Protein AF-A0A392NFS1-F1 (afdb_monomer_lite)

Secondary structure (DSSP, 8-state):
-------PPPP------------------TTTTSPPP-PPP----PPPP---TT----TTTT-BHHHHHHHHT--HHHHHHHHHHTT---S-TTSBPPHHHHHHHHHHHHHHHHHHH--

Foldseek 3Di:
DDDDDDDDDDDDDDDDDDDDDDDDDDDDPPPPPDDDPPDPDDDDPDPPPDDPPPDPDLPQFQDFLVNLCVVLVHDSVVLVVVCVVVVHDDPDSNGRDDSVSSVVSSVVRVVVVVVVVVD

pLDDT: mean 72.65, std 16.84, range [42.03, 94.06]

Organism: NCBI:txid97028

Sequence (119 aa):
CFHASSQVWARSDAAYGLKTQKKEKYVRRDSRNQPPVEAPYVPRNVAATKSNPDKTIEIFEGMTLVELAKRTGKSLSSLQDILTNVGEKIESEFDPLSMDIAELAAMVYSSQSQMMLNQ

Radius of gyration: 29.15 Å; chains: 1; bounding box: 70×49×66 Å

Structure (mmCIF, N/CA/C/O backbone):
data_AF-A0A392NFS1-F1
#
_entry.id   AF-A0A392NFS1-F1
#
loop_
_atom_site.group_PDB
_atom_site.id
_atom_site.type_symbol
_atom_site.label_atom_id
_atom_site.label_alt_id
_atom_site.label_comp_id
_atom_site.label_asym_id
_atom_site.label_entity_id
_atom_site.label_seq_id
_atom_site.pdbx_PDB_ins_code
_atom_site.Cartn_x
_atom_site.Cartn_y
_atom_site.Cartn_z
_atom_site.occupancy
_atom_site.B_iso_or_equiv
_atom_site.auth_seq_id
_atom_site.auth_comp_id
_atom_site.auth_asym_id
_atom_site.auth_atom_id
_atom_site.pdbx_PDB_model_num
ATOM 1 N N . CYS A 1 1 ? 5.954 -27.945 37.529 1.00 42.03 1 CYS A N 1
ATOM 2 C CA . CYS A 1 1 ? 4.563 -28.190 37.961 1.00 42.03 1 CYS A CA 1
ATOM 3 C C . CYS A 1 1 ? 3.949 -26.868 38.400 1.00 42.03 1 CYS A C 1
ATOM 5 O O . CYS A 1 1 ? 4.404 -26.307 39.386 1.00 42.03 1 CYS A O 1
ATOM 7 N N . PHE A 1 2 ? 2.998 -26.337 37.630 1.00 48.34 2 PHE A N 1
ATOM 8 C CA . PHE A 1 2 ? 2.272 -25.108 37.959 1.00 48.34 2 PHE A CA 1
ATOM 9 C C . PHE A 1 2 ? 0.992 -25.476 38.720 1.00 48.34 2 PHE A C 1
ATOM 11 O O . PHE A 1 2 ? 0.171 -26.235 38.212 1.00 48.34 2 PHE A O 1
ATOM 18 N N . HIS A 1 3 ? 0.843 -24.965 39.943 1.00 49.25 3 HIS A N 1
ATOM 19 C CA . HIS A 1 3 ? -0.385 -25.077 40.728 1.00 49.25 3 HIS A CA 1
ATOM 20 C C . HIS A 1 3 ? -1.368 -23.987 40.282 1.00 49.25 3 HIS A C 1
ATOM 22 O O . HIS A 1 3 ? -1.118 -22.803 40.494 1.00 49.25 3 HIS A O 1
ATOM 28 N N . ALA A 1 4 ? -2.487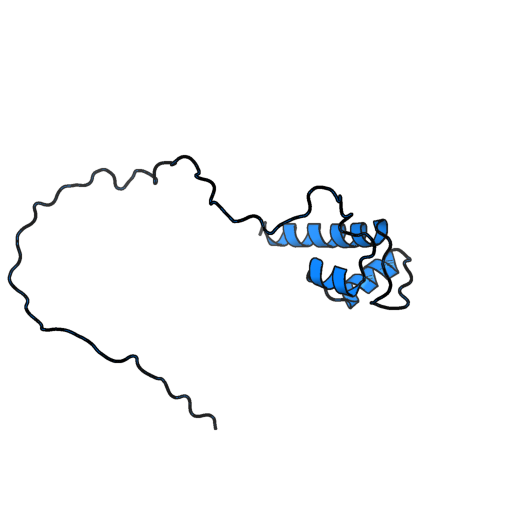 -24.381 39.675 1.00 56.84 4 ALA A N 1
ATOM 29 C CA . ALA A 1 4 ? -3.619 -23.492 39.437 1.00 56.84 4 ALA A CA 1
ATOM 30 C C . ALA A 1 4 ? -4.463 -23.396 40.720 1.00 56.84 4 ALA A C 1
ATOM 32 O O . ALA A 1 4 ? -4.985 -24.400 41.200 1.00 56.84 4 ALA A O 1
ATOM 33 N N . SER A 1 5 ? -4.585 -22.193 41.282 1.00 62.12 5 SER A N 1
ATOM 34 C CA . SER A 1 5 ? -5.511 -21.888 42.376 1.00 62.12 5 SER A CA 1
ATOM 35 C C . SER A 1 5 ? -6.772 -21.252 41.793 1.00 62.12 5 SER A C 1
ATOM 37 O O . SER A 1 5 ? -6.707 -20.193 41.172 1.00 62.12 5 SER A O 1
ATOM 39 N N . SER A 1 6 ? -7.915 -21.915 41.969 1.00 61.22 6 SER A N 1
ATOM 40 C CA . SER A 1 6 ? -9.237 -21.390 41.623 1.00 61.22 6 SER A CA 1
ATOM 41 C C . SER A 1 6 ? -9.771 -20.585 42.806 1.00 61.22 6 SER A C 1
ATOM 43 O O . SER A 1 6 ? -10.257 -21.163 43.779 1.00 61.22 6 SER A O 1
ATOM 45 N N . GLN A 1 7 ? -9.696 -19.255 42.743 1.00 52.56 7 GLN A N 1
ATOM 46 C CA . GLN A 1 7 ? -10.366 -18.403 43.725 1.00 52.56 7 GLN A CA 1
ATOM 47 C C . GLN A 1 7 ? -11.864 -18.323 43.413 1.00 52.56 7 GLN A C 1
ATOM 49 O O . GLN A 1 7 ? -12.319 -17.613 42.520 1.00 52.56 7 GLN A O 1
ATOM 54 N N . VAL A 1 8 ? -12.608 -19.112 44.184 1.00 55.75 8 VAL A N 1
ATOM 55 C CA . VAL A 1 8 ? -14.064 -19.104 44.325 1.00 55.75 8 VAL A CA 1
ATOM 56 C C . VAL A 1 8 ? -14.497 -17.767 44.925 1.00 55.75 8 VAL A C 1
ATOM 58 O O . VAL A 1 8 ? -14.000 -17.359 45.975 1.00 55.75 8 VAL A O 1
ATOM 61 N N . TRP A 1 9 ? -15.419 -17.078 44.255 1.00 45.94 9 TRP A N 1
ATOM 62 C CA . TRP A 1 9 ? -15.991 -15.823 44.733 1.00 45.94 9 TRP A CA 1
ATOM 63 C C . TRP A 1 9 ? -16.832 -16.050 45.993 1.00 45.94 9 TRP A C 1
ATOM 65 O O . TRP A 1 9 ? -17.597 -17.010 46.102 1.00 45.94 9 TRP A O 1
ATOM 75 N N . ALA A 1 10 ? -16.620 -15.166 46.965 1.00 48.28 10 ALA A N 1
ATOM 76 C CA . ALA A 1 10 ? -17.173 -15.223 48.306 1.00 48.28 10 ALA A CA 1
ATOM 77 C C . ALA A 1 10 ? -18.696 -15.012 48.335 1.00 48.28 10 ALA A C 1
ATOM 79 O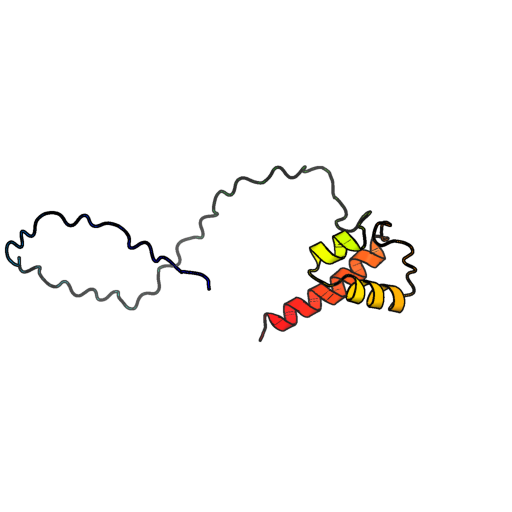 O . ALA A 1 10 ? -19.269 -14.261 47.548 1.00 48.28 10 ALA A O 1
ATOM 80 N N . ARG A 1 11 ? -19.330 -15.691 49.294 1.00 47.28 11 ARG A N 1
ATOM 81 C CA . ARG A 1 11 ? -20.767 -15.690 49.566 1.00 47.28 11 ARG A CA 1
ATOM 82 C C . ARG A 1 11 ? -21.265 -14.364 50.145 1.00 47.28 11 ARG A C 1
ATOM 84 O O . ARG A 1 11 ? -20.664 -13.845 51.080 1.00 47.28 11 ARG A O 1
ATOM 91 N N . SER A 1 12 ? -22.463 -13.952 49.734 1.00 50.06 12 SER A N 1
ATOM 92 C CA . SER A 1 12 ? -23.405 -13.254 50.616 1.00 50.06 12 SER A CA 1
ATOM 93 C C . SER A 1 12 ? -24.844 -13.636 50.249 1.00 50.06 12 SER A C 1
ATOM 95 O O . SER A 1 12 ? -25.443 -13.022 49.372 1.00 50.06 12 SER A O 1
ATOM 97 N N . ASP A 1 13 ? -25.403 -14.644 50.920 1.00 46.97 13 ASP A N 1
ATOM 98 C CA . ASP A 1 13 ? -26.835 -14.951 50.831 1.00 46.97 13 ASP A CA 1
ATOM 99 C C . ASP A 1 13 ? -27.510 -14.551 52.139 1.00 46.97 13 ASP A C 1
ATOM 101 O O . ASP A 1 13 ? -27.327 -15.168 53.193 1.00 46.97 13 ASP A O 1
ATOM 105 N N . ALA A 1 14 ? -28.259 -13.457 52.050 1.00 44.78 14 ALA A N 1
ATOM 106 C CA . ALA A 1 14 ? -29.131 -12.954 53.088 1.00 44.78 14 ALA A CA 1
ATOM 107 C C . ALA A 1 14 ? -30.334 -13.894 53.284 1.00 44.78 14 ALA A C 1
ATOM 109 O O . ALA A 1 14 ? -30.986 -14.303 52.328 1.00 44.78 14 ALA A O 1
ATOM 110 N N . ALA A 1 15 ? -30.604 -14.197 54.555 1.00 44.94 15 ALA A N 1
ATOM 111 C CA . ALA A 1 15 ? -31.867 -14.624 55.159 1.00 44.94 15 ALA A CA 1
ATOM 112 C C . ALA A 1 15 ? -32.947 -15.226 54.229 1.00 44.94 15 ALA A C 1
ATOM 114 O O . ALA A 1 15 ? -33.763 -14.528 53.626 1.00 44.94 15 ALA A O 1
ATOM 115 N N . TYR A 1 16 ? -33.042 -16.555 54.252 1.00 45.72 16 TYR A N 1
ATOM 116 C CA . TYR A 1 16 ? -34.176 -17.321 53.741 1.00 45.72 16 TYR A CA 1
ATOM 117 C C . TYR A 1 16 ? -35.459 -16.952 54.503 1.00 45.72 16 TYR A C 1
ATOM 119 O O . TYR A 1 16 ? -35.595 -17.220 55.695 1.00 45.72 16 TYR A O 1
ATOM 127 N N . GLY A 1 17 ? -36.415 -16.336 53.807 1.00 46.19 17 GLY A N 1
ATOM 128 C CA . GLY A 1 17 ? -37.701 -15.914 54.364 1.00 46.19 17 GLY A CA 1
ATOM 129 C C . GLY A 1 17 ? -38.830 -16.020 53.342 1.00 46.19 17 GLY A C 1
ATOM 130 O O . GLY A 1 17 ? -39.459 -15.017 53.016 1.00 46.19 17 GLY A O 1
ATOM 131 N N . LEU A 1 18 ? -39.078 -17.226 52.823 1.00 51.22 18 LEU A N 1
ATOM 132 C CA . LEU A 1 18 ? -40.174 -17.524 51.893 1.00 51.22 18 LEU A CA 1
ATOM 133 C C . LEU A 1 18 ? -41.536 -17.448 52.609 1.00 51.22 18 LEU A C 1
ATOM 135 O O . LEU A 1 18 ? -41.950 -18.391 53.279 1.00 51.22 18 LEU A O 1
ATOM 139 N N . LYS A 1 19 ? -42.250 -16.328 52.442 1.00 50.22 19 LYS A N 1
ATOM 140 C CA . LYS A 1 19 ? -43.689 -16.209 52.729 1.00 50.22 19 LYS A CA 1
ATOM 141 C C . LYS A 1 19 ? -44.491 -16.302 51.421 1.00 50.22 19 LYS A C 1
ATOM 143 O O . LYS A 1 19 ? -44.356 -15.451 50.552 1.00 50.22 19 LYS A O 1
ATOM 148 N N . THR A 1 20 ? -45.251 -17.394 51.329 1.00 52.12 20 THR A N 1
ATOM 149 C CA . THR A 1 20 ? -46.526 -17.655 50.623 1.00 52.12 20 THR A CA 1
ATOM 150 C C . THR A 1 20 ? -46.847 -16.999 49.265 1.00 52.12 20 THR A C 1
ATOM 152 O O . THR A 1 20 ? -46.867 -15.787 49.077 1.00 52.12 20 THR A O 1
ATOM 155 N N . GLN A 1 21 ? -47.238 -17.871 48.325 1.00 53.56 21 GLN A N 1
ATOM 156 C CA . GLN A 1 21 ? -47.690 -17.576 46.964 1.00 53.56 21 GLN A CA 1
ATOM 157 C C . GLN A 1 21 ? -48.953 -16.699 46.939 1.00 53.56 21 GLN A C 1
ATOM 159 O O . GLN A 1 21 ? -50.034 -17.125 47.349 1.00 53.56 21 GLN A O 1
ATOM 164 N N . LYS A 1 22 ? -48.845 -15.499 46.363 1.00 55.28 22 LYS A N 1
ATOM 165 C CA . LYS A 1 22 ? -50.002 -14.712 45.926 1.00 55.28 22 LYS A CA 1
ATOM 166 C C . LYS A 1 22 ? -50.324 -15.111 44.485 1.00 55.28 22 LYS A C 1
ATOM 168 O O . LYS A 1 22 ? -49.510 -14.891 43.596 1.00 55.28 22 LYS A O 1
ATOM 173 N N . LYS A 1 23 ? -51.500 -15.713 44.258 1.00 61.75 23 LYS A N 1
ATOM 174 C CA . LYS A 1 23 ? -52.049 -15.975 42.916 1.00 61.75 23 LYS A CA 1
ATOM 175 C C . LYS A 1 23 ? -52.105 -14.664 42.127 1.00 61.75 23 LYS A C 1
ATOM 177 O O . LYS A 1 23 ? -52.997 -13.845 42.349 1.00 61.75 23 LYS A O 1
ATOM 182 N N . GLU A 1 24 ? -51.166 -14.473 41.212 1.00 61.00 24 GLU A N 1
ATOM 183 C CA . GLU A 1 24 ? -51.252 -13.434 40.195 1.00 61.00 24 GLU A CA 1
ATOM 184 C C . GLU A 1 24 ? -52.111 -13.952 39.036 1.00 61.00 24 GLU A C 1
ATOM 186 O O . GLU A 1 24 ? -51.997 -15.104 38.608 1.00 61.00 24 GLU A O 1
ATOM 191 N N . LYS A 1 25 ? -53.046 -13.120 38.576 1.00 60.75 25 LYS A N 1
ATOM 192 C CA . LYS A 1 25 ? -53.927 -13.452 37.459 1.00 60.75 25 LYS A CA 1
ATOM 193 C C . LYS A 1 25 ? -53.082 -13.507 36.187 1.00 60.75 25 LYS A C 1
ATOM 195 O O . LYS A 1 25 ? -52.487 -12.509 35.797 1.00 60.75 25 LYS A O 1
ATOM 200 N N . TYR A 1 26 ? -53.045 -14.669 35.543 1.00 57.59 26 TYR A N 1
ATOM 201 C CA . TYR A 1 26 ? -52.370 -14.856 34.264 1.00 57.59 26 TYR A CA 1
ATOM 202 C C . TYR A 1 26 ? -53.043 -13.996 33.183 1.00 57.59 26 TYR A C 1
ATOM 204 O O . TYR A 1 26 ? -54.127 -14.325 32.702 1.00 57.59 26 TYR A O 1
ATOM 212 N N . VAL A 1 27 ? -52.407 -12.883 32.811 1.00 62.53 27 VAL A N 1
ATOM 213 C CA . VAL A 1 27 ? -52.774 -12.104 31.622 1.00 62.53 27 VAL A CA 1
ATOM 214 C C . VAL A 1 27 ? -52.121 -12.776 30.418 1.00 62.53 27 VAL A C 1
ATOM 216 O O . VAL A 1 27 ? -50.892 -12.814 30.303 1.00 62.53 27 VAL A O 1
ATOM 219 N N . ARG A 1 28 ? -52.941 -13.321 29.513 1.00 62.00 28 ARG A N 1
ATOM 220 C CA . ARG A 1 28 ? -52.476 -13.759 28.193 1.00 62.00 28 ARG A CA 1
ATOM 221 C C . ARG A 1 28 ? -51.888 -12.547 27.466 1.00 62.00 28 ARG A C 1
ATOM 223 O O . ARG A 1 28 ? -52.592 -11.587 27.181 1.00 62.00 28 ARG A O 1
ATOM 230 N N . ARG A 1 29 ? -50.577 -12.577 27.208 1.00 61.50 29 ARG A N 1
ATOM 231 C CA . ARG A 1 29 ? -49.917 -11.649 26.281 1.00 61.50 29 ARG A CA 1
ATOM 232 C C . ARG A 1 29 ? -50.033 -12.243 24.881 1.00 61.50 29 ARG A C 1
ATOM 234 O O . ARG A 1 29 ? -49.181 -13.043 24.500 1.00 61.50 29 ARG A O 1
ATOM 241 N N . ASP A 1 30 ? -51.065 -11.847 24.144 1.00 58.03 30 ASP A N 1
ATOM 242 C CA . ASP A 1 30 ? -51.256 -12.168 22.718 1.00 58.03 30 ASP A CA 1
ATOM 243 C C . ASP A 1 30 ? -50.237 -11.463 21.789 1.00 58.03 30 ASP A C 1
ATOM 245 O O . ASP A 1 30 ? -50.323 -11.551 20.571 1.00 58.03 30 ASP A O 1
ATOM 249 N N . SER A 1 31 ? -49.226 -10.783 22.341 1.00 57.34 31 SER A N 1
ATOM 250 C CA . SER A 1 31 ? -48.247 -9.975 21.600 1.00 57.34 31 SER A CA 1
ATOM 251 C C . SER A 1 31 ? -46.870 -10.627 21.402 1.00 57.34 31 SER A C 1
ATOM 253 O O . SER A 1 31 ? -45.944 -9.965 20.944 1.00 57.34 31 SER A O 1
ATOM 255 N N . ARG A 1 32 ? -46.694 -11.924 21.703 1.00 58.12 32 ARG A N 1
ATOM 256 C CA . ARG A 1 32 ? -45.384 -12.612 21.557 1.00 58.12 32 ARG A CA 1
ATOM 257 C C . ARG A 1 32 ? -44.923 -12.832 20.110 1.00 58.12 32 ARG A C 1
ATOM 259 O O . ARG A 1 32 ? -43.783 -13.233 19.917 1.00 58.12 32 ARG A O 1
ATOM 266 N N . ASN A 1 33 ? -45.783 -12.562 19.127 1.00 60.28 33 ASN A N 1
ATOM 267 C CA . ASN A 1 33 ? -45.470 -12.706 17.703 1.00 60.28 33 ASN A CA 1
ATOM 268 C C . ASN A 1 33 ? -45.241 -11.364 16.992 1.00 60.28 33 ASN A C 1
ATOM 270 O O . ASN A 1 33 ? -45.102 -11.356 15.771 1.00 60.28 33 ASN A O 1
ATOM 274 N N . GLN A 1 34 ? -45.214 -10.234 17.709 1.00 63.09 34 GLN A N 1
ATOM 275 C CA . GLN A 1 34 ? -44.777 -8.983 17.097 1.00 63.09 34 GLN A CA 1
ATOM 276 C C . GLN A 1 34 ? -43.247 -8.900 17.137 1.00 63.09 34 GLN A C 1
ATOM 278 O O . GLN A 1 34 ? -42.669 -9.011 18.223 1.00 63.09 34 GLN A O 1
ATOM 283 N N . PRO A 1 35 ? -42.585 -8.700 15.981 1.00 71.56 35 PRO A N 1
ATOM 284 C CA . PRO A 1 35 ? -41.184 -8.310 15.954 1.00 71.56 35 PRO A CA 1
ATOM 285 C C . PRO A 1 35 ? -40.993 -7.070 16.835 1.00 71.56 35 PRO A C 1
ATOM 287 O O . PRO A 1 35 ? -41.915 -6.247 16.907 1.00 71.56 35 PRO A O 1
ATOM 290 N N . PRO A 1 36 ? -39.837 -6.915 17.507 1.00 73.69 36 PRO A N 1
ATOM 291 C CA . PRO A 1 36 ? -39.501 -5.672 18.185 1.00 73.69 36 PRO A CA 1
ATOM 292 C C . PRO A 1 36 ? -39.775 -4.521 17.221 1.00 73.69 36 PRO A C 1
ATOM 294 O O . PRO A 1 36 ? -39.238 -4.511 16.116 1.00 73.69 36 PRO A O 1
ATOM 297 N N . VAL A 1 37 ? -40.690 -3.630 17.604 1.00 70.56 37 VAL A N 1
ATOM 298 C CA . VAL A 1 37 ? -41.063 -2.472 16.791 1.00 70.56 37 VAL A CA 1
ATOM 299 C C . VAL A 1 37 ? -39.784 -1.787 16.323 1.00 70.56 37 VAL A C 1
ATOM 301 O O . VAL A 1 37 ? -38.912 -1.504 17.147 1.00 70.56 37 VAL A O 1
ATOM 304 N N . GLU A 1 38 ? -39.695 -1.556 15.011 1.00 71.19 38 GLU A N 1
ATOM 305 C CA . GLU A 1 38 ? -38.701 -0.709 14.345 1.00 71.19 38 GLU A CA 1
ATOM 306 C C . GLU A 1 38 ? -38.768 0.689 14.972 1.00 71.19 38 GLU A C 1
ATOM 308 O O . GLU A 1 38 ? -39.496 1.578 14.527 1.00 71.19 38 GLU A O 1
ATOM 313 N N . ALA A 1 39 ? -38.088 0.863 16.102 1.00 77.44 39 ALA A N 1
ATOM 314 C CA . ALA A 1 39 ? -37.916 2.164 16.707 1.00 77.44 39 ALA A CA 1
ATOM 315 C C . ALA A 1 39 ? -36.998 2.974 15.782 1.00 77.44 39 ALA A C 1
ATOM 317 O O . ALA A 1 39 ? -35.990 2.429 15.320 1.00 77.44 39 ALA A O 1
ATOM 318 N N . PRO A 1 40 ? -37.300 4.259 15.518 1.00 81.31 40 PRO A N 1
ATOM 319 C CA . PRO A 1 40 ? -36.411 5.115 14.749 1.00 81.31 40 PRO A CA 1
ATOM 320 C C . PRO A 1 40 ? -34.983 5.022 15.291 1.00 81.31 40 PRO A C 1
ATOM 322 O O . PRO A 1 40 ? -34.771 5.154 16.499 1.00 81.31 40 PRO A O 1
ATOM 325 N N . TYR A 1 41 ? -34.014 4.774 14.407 1.00 80.50 41 TYR A N 1
ATOM 326 C CA . TYR A 1 41 ? -32.608 4.699 14.790 1.00 80.50 41 TYR A CA 1
ATOM 327 C C . TYR A 1 41 ? -32.201 5.987 15.511 1.00 80.50 41 TYR A C 1
ATOM 329 O O . TYR A 1 41 ? -32.308 7.079 14.954 1.00 80.50 41 TYR A O 1
ATOM 337 N N . VAL A 1 42 ? -31.726 5.852 16.751 1.00 83.44 42 VAL A N 1
ATOM 338 C CA . VAL A 1 42 ? -31.165 6.964 17.522 1.00 83.44 42 VAL A CA 1
ATOM 339 C C . VAL A 1 42 ? -29.645 6.888 17.400 1.00 83.44 42 VAL A C 1
ATOM 341 O O . VAL A 1 42 ? -29.044 5.955 17.944 1.00 83.44 42 VAL A O 1
ATOM 344 N N . PRO A 1 43 ? -28.995 7.843 16.709 1.00 82.44 43 PRO A N 1
ATOM 345 C CA . PRO A 1 43 ? -27.545 7.884 16.634 1.00 82.44 43 PRO A CA 1
ATOM 346 C C . PRO A 1 43 ? -26.939 7.964 18.035 1.00 82.44 43 PRO A C 1
ATOM 348 O O . PRO A 1 43 ? -27.312 8.805 18.855 1.00 82.44 43 PRO A O 1
ATOM 351 N N . ARG A 1 44 ? -25.985 7.078 18.323 1.00 79.06 44 ARG A N 1
ATOM 352 C CA . ARG A 1 44 ? -25.221 7.136 19.567 1.00 79.06 44 ARG A CA 1
ATOM 353 C C . ARG A 1 44 ? -24.287 8.342 19.502 1.00 79.06 44 ARG A C 1
ATOM 355 O O . ARG A 1 44 ? -23.481 8.437 18.580 1.00 79.06 44 ARG A O 1
ATOM 362 N N . ASN A 1 45 ? -24.355 9.224 20.498 1.00 75.62 45 ASN A N 1
ATOM 363 C CA . ASN A 1 45 ? -23.412 10.333 20.654 1.00 75.62 45 ASN A CA 1
ATOM 364 C C . ASN A 1 45 ? -22.026 9.775 21.003 1.00 75.62 45 ASN A C 1
ATOM 366 O O . ASN A 1 45 ? -21.670 9.638 22.174 1.00 75.62 45 ASN A O 1
ATOM 370 N N . VAL A 1 46 ? -21.261 9.390 19.986 1.00 77.44 46 VAL A N 1
ATOM 371 C CA . VAL A 1 46 ? -19.837 9.097 20.124 1.00 77.44 46 VAL A CA 1
ATOM 372 C C . VAL A 1 46 ? -19.102 10.429 20.059 1.00 77.44 46 VAL A C 1
ATOM 374 O O . VAL A 1 46 ? -19.273 11.195 19.113 1.00 77.44 46 VAL A O 1
ATOM 377 N N . ALA A 1 47 ? -18.335 10.753 21.099 1.00 69.00 47 ALA A N 1
ATOM 378 C CA . ALA A 1 47 ? -17.470 11.921 21.051 1.00 69.00 47 ALA A CA 1
ATOM 379 C C . ALA A 1 47 ? -16.500 11.725 19.882 1.00 69.00 47 ALA A C 1
ATOM 381 O O . ALA A 1 47 ? -15.729 10.765 19.876 1.00 69.00 47 ALA A O 1
ATOM 382 N N . ALA A 1 48 ? -16.576 12.600 18.878 1.00 63.59 48 ALA A N 1
ATOM 383 C CA . ALA A 1 48 ? -15.646 12.575 17.766 1.00 63.59 48 ALA A CA 1
ATOM 384 C C . ALA A 1 48 ? -14.237 12.782 18.329 1.00 63.59 48 ALA A C 1
ATOM 386 O O . ALA A 1 48 ? -13.934 13.828 18.914 1.00 63.59 48 ALA A O 1
ATOM 387 N N . THR A 1 49 ? -13.374 11.778 18.181 1.00 61.34 49 THR A N 1
ATOM 388 C CA . THR A 1 49 ? -11.933 11.977 18.319 1.00 61.34 49 THR A CA 1
ATOM 389 C C . THR A 1 49 ? -11.586 13.144 17.408 1.00 61.34 49 THR A C 1
ATOM 391 O O . THR A 1 49 ? -11.935 13.092 16.234 1.00 61.34 49 THR A O 1
ATOM 394 N N . LYS A 1 50 ? -11.001 14.218 17.951 1.00 57.16 50 LYS A N 1
ATOM 395 C CA . LYS A 1 50 ? -10.744 15.475 17.233 1.00 57.16 50 LYS A CA 1
ATOM 396 C C . LYS A 1 50 ? -9.970 15.209 15.931 1.00 57.16 50 LYS A C 1
ATOM 398 O O . LYS A 1 50 ? -8.743 15.197 15.941 1.00 57.16 50 LYS A O 1
ATOM 403 N N . SER A 1 51 ? -10.667 14.985 14.823 1.00 59.12 51 SER A N 1
ATOM 404 C CA . SER A 1 51 ? -10.078 14.949 13.492 1.00 59.12 51 SER A CA 1
ATOM 405 C C . SER A 1 51 ? -9.984 16.387 13.012 1.00 59.12 51 SER A C 1
ATOM 407 O O . SER A 1 51 ? -10.979 17.111 13.011 1.00 59.12 51 SER A O 1
ATOM 409 N N . ASN A 1 52 ? -8.775 16.814 12.662 1.00 58.84 52 ASN A N 1
ATOM 410 C CA . ASN A 1 52 ? -8.529 18.128 12.081 1.00 58.84 52 ASN A CA 1
ATOM 411 C C . ASN A 1 52 ? -9.324 18.243 10.760 1.00 58.84 52 ASN A C 1
ATOM 413 O O . ASN A 1 52 ? -9.110 17.400 9.891 1.00 58.84 52 ASN A O 1
ATOM 417 N N . PRO A 1 53 ? -10.239 19.217 10.602 1.00 56.81 53 PRO A N 1
ATOM 418 C CA . PRO A 1 53 ? -11.134 19.282 9.443 1.00 56.81 53 PRO A CA 1
ATOM 419 C C . PRO A 1 53 ? -10.491 19.832 8.155 1.00 56.81 53 PRO A C 1
ATOM 421 O O . PRO A 1 53 ? -11.079 19.662 7.095 1.00 56.81 53 PRO A O 1
ATOM 424 N N . ASP A 1 54 ? -9.297 20.439 8.213 1.00 52.69 54 ASP A N 1
ATOM 425 C CA . ASP A 1 54 ? -8.704 21.187 7.081 1.00 52.69 54 ASP A CA 1
ATOM 426 C C . ASP A 1 54 ? -7.513 20.507 6.386 1.00 52.69 54 ASP A C 1
ATOM 428 O O . ASP A 1 54 ? -6.791 21.129 5.608 1.00 52.69 54 ASP A O 1
ATOM 432 N N . LYS A 1 55 ? -7.263 19.224 6.656 1.00 52.44 55 LYS A N 1
ATOM 433 C CA . LYS A 1 55 ? -6.227 18.470 5.941 1.00 52.44 55 LYS A CA 1
ATOM 434 C C . LYS A 1 55 ? -6.859 17.227 5.348 1.00 52.44 55 LYS A C 1
ATOM 436 O O . LYS A 1 55 ? -7.087 16.256 6.067 1.00 52.44 55 LYS A O 1
ATOM 441 N N . THR A 1 56 ? -7.122 17.253 4.044 1.00 51.25 56 THR A N 1
ATOM 442 C CA . THR A 1 56 ? -7.211 16.021 3.258 1.00 51.25 56 THR A CA 1
ATOM 443 C C . THR A 1 56 ? -5.848 15.351 3.384 1.00 51.25 56 THR A C 1
ATOM 445 O O . THR A 1 56 ? -4.919 15.704 2.671 1.00 51.25 56 THR A O 1
ATOM 448 N N . ILE A 1 57 ? -5.679 14.479 4.379 1.00 56.47 57 ILE A N 1
ATOM 449 C CA . ILE A 1 57 ? -4.499 13.626 4.439 1.00 56.47 57 ILE A CA 1
ATOM 450 C C . ILE A 1 57 ? -4.735 12.521 3.422 1.00 56.47 57 ILE A C 1
ATOM 452 O O . ILE A 1 57 ? -5.653 11.710 3.572 1.00 56.47 57 ILE A O 1
ATOM 456 N N . GLU A 1 58 ? -3.952 12.529 2.352 1.00 70.81 58 GLU A N 1
ATOM 457 C CA . GLU A 1 58 ? -3.883 11.388 1.457 1.00 70.81 58 GLU A CA 1
ATOM 458 C C . GLU A 1 58 ? -3.414 10.203 2.304 1.00 70.81 58 GLU A C 1
ATOM 460 O O . GLU A 1 58 ? -2.325 10.198 2.873 1.00 70.81 58 GLU A O 1
ATOM 465 N N . ILE A 1 59 ? -4.300 9.222 2.498 1.00 78.06 59 ILE A N 1
ATOM 466 C CA . ILE A 1 59 ? -4.126 8.165 3.510 1.00 78.06 59 ILE A CA 1
ATOM 467 C C . ILE A 1 59 ? -2.837 7.367 3.254 1.00 78.06 59 ILE A C 1
ATOM 469 O O . ILE A 1 59 ? -2.287 6.789 4.192 1.00 78.06 59 ILE A O 1
ATOM 473 N N . PHE A 1 60 ? -2.371 7.364 2.006 1.00 81.81 60 PHE A N 1
ATOM 474 C CA . PHE A 1 60 ? -1.212 6.644 1.498 1.00 81.81 60 PHE A CA 1
ATOM 475 C C . PHE A 1 60 ? 0.028 7.522 1.272 1.00 81.81 60 PHE A C 1
ATOM 477 O O . PHE A 1 60 ? 1.085 6.984 0.954 1.00 81.81 60 PHE A O 1
ATOM 484 N N . GLU A 1 61 ? -0.059 8.839 1.469 1.00 86.75 61 GLU A N 1
ATOM 485 C CA . GLU A 1 61 ? 1.087 9.734 1.298 1.00 86.75 61 GLU A CA 1
ATOM 486 C C . GLU A 1 61 ? 2.137 9.496 2.394 1.00 86.75 61 GLU A C 1
ATOM 488 O O . GLU A 1 61 ? 1.827 9.471 3.588 1.00 86.75 61 GLU A O 1
ATOM 493 N N . GLY A 1 62 ? 3.394 9.298 1.982 1.00 85.94 62 GLY A N 1
ATOM 494 C CA . GLY A 1 62 ? 4.525 9.095 2.891 1.00 85.94 62 GLY A CA 1
ATOM 495 C C . GLY A 1 62 ? 4.459 7.804 3.714 1.00 85.94 62 GLY A C 1
ATOM 496 O O . GLY A 1 62 ? 5.186 7.676 4.697 1.00 85.94 62 GLY A O 1
ATOM 497 N N . MET A 1 63 ? 3.590 6.859 3.346 1.00 89.88 63 MET A N 1
ATOM 498 C CA . MET A 1 63 ? 3.396 5.619 4.089 1.00 89.88 63 MET A CA 1
ATOM 499 C C . MET A 1 63 ? 4.581 4.674 3.911 1.00 89.88 63 MET A C 1
ATOM 501 O O . MET A 1 63 ? 4.947 4.328 2.793 1.00 89.88 63 MET A O 1
ATOM 505 N N . THR A 1 64 ? 5.127 4.172 5.012 1.00 93.81 64 THR A N 1
ATOM 506 C CA . THR A 1 64 ? 6.156 3.127 4.970 1.00 93.81 64 THR A CA 1
ATOM 507 C C . THR A 1 64 ? 5.546 1.741 4.775 1.00 93.81 64 THR A C 1
ATOM 509 O O . THR A 1 64 ? 4.380 1.481 5.096 1.00 93.81 64 THR A O 1
ATOM 512 N N . LEU A 1 65 ? 6.359 0.792 4.316 1.00 93.25 65 LEU A N 1
ATOM 513 C CA . LEU A 1 65 ? 5.933 -0.593 4.139 1.00 93.25 65 LEU A CA 1
ATOM 514 C C . LEU A 1 65 ? 5.443 -1.233 5.455 1.00 93.25 65 LEU A C 1
ATOM 516 O O . LEU A 1 65 ? 4.465 -1.986 5.469 1.00 93.25 65 LEU A O 1
ATOM 520 N N . VAL A 1 66 ? 6.082 -0.890 6.579 1.00 94.06 66 VAL A N 1
ATOM 521 C CA . VAL A 1 66 ? 5.679 -1.340 7.923 1.00 94.06 66 VAL A CA 1
ATOM 522 C C . VAL A 1 66 ? 4.296 -0.807 8.306 1.00 94.06 66 VAL A C 1
ATOM 524 O O . VAL A 1 66 ? 3.489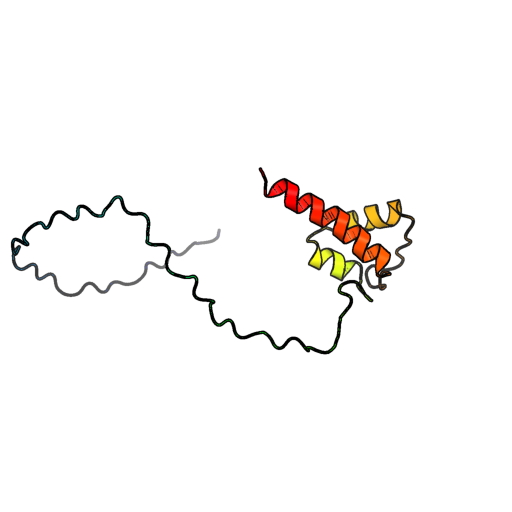 -1.518 8.911 1.00 94.06 66 VAL A O 1
ATOM 527 N N . GLU A 1 67 ? 4.002 0.450 7.987 1.00 92.31 67 GLU A N 1
ATOM 528 C CA . GLU A 1 67 ? 2.701 1.060 8.270 1.00 92.31 67 GLU A CA 1
ATOM 529 C C . GLU A 1 67 ? 1.598 0.476 7.387 1.00 92.31 67 GLU A C 1
ATOM 531 O O . GLU A 1 67 ? 0.501 0.198 7.882 1.00 92.31 67 GLU A O 1
ATOM 536 N N . LEU A 1 68 ? 1.906 0.202 6.117 1.00 90.62 68 LEU A N 1
ATOM 537 C CA . LEU A 1 68 ? 0.997 -0.468 5.193 1.00 90.62 68 LEU A CA 1
ATOM 538 C C . LEU A 1 68 ? 0.646 -1.883 5.672 1.00 90.62 68 LEU A C 1
ATOM 540 O O . LEU A 1 68 ? -0.528 -2.264 5.670 1.00 90.62 68 LEU A O 1
ATOM 544 N N . ALA A 1 69 ? 1.630 -2.642 6.164 1.00 91.50 69 ALA A N 1
ATOM 545 C CA . ALA A 1 69 ? 1.423 -3.962 6.763 1.00 91.50 69 ALA A CA 1
ATOM 546 C C . ALA A 1 69 ? 0.469 -3.905 7.964 1.00 91.50 69 ALA A C 1
ATOM 548 O O . ALA A 1 69 ? -0.483 -4.683 8.051 1.00 91.50 69 ALA A O 1
ATOM 549 N N . LYS A 1 70 ? 0.661 -2.926 8.856 1.00 90.19 70 LYS A N 1
ATOM 550 C CA . LYS A 1 70 ? -0.220 -2.707 10.014 1.00 90.19 70 LYS A CA 1
ATOM 551 C C . LYS A 1 70 ? -1.643 -2.333 9.601 1.00 90.19 70 LYS A C 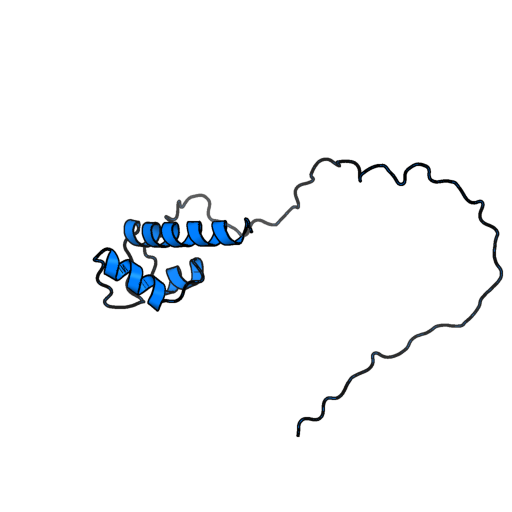1
ATOM 553 O O . LYS A 1 70 ? -2.589 -2.828 10.205 1.00 90.19 70 LYS A O 1
ATOM 558 N N . ARG A 1 71 ? -1.806 -1.479 8.584 1.00 85.88 71 ARG A N 1
ATOM 559 C CA . ARG A 1 71 ? -3.128 -1.052 8.089 1.00 85.88 71 ARG A CA 1
ATOM 560 C C . ARG A 1 71 ? -3.883 -2.161 7.362 1.00 85.88 71 ARG A C 1
ATOM 562 O O . ARG A 1 71 ? -5.092 -2.271 7.529 1.00 85.88 71 ARG A O 1
ATOM 569 N N . THR A 1 72 ? -3.189 -2.977 6.573 1.00 85.56 72 THR A N 1
ATOM 570 C CA . THR A 1 72 ? -3.799 -4.065 5.786 1.00 85.56 72 THR A CA 1
ATOM 571 C C . THR A 1 72 ? -3.917 -5.382 6.559 1.00 85.56 72 THR A C 1
ATOM 573 O O . THR A 1 72 ? -4.633 -6.287 6.126 1.00 85.56 72 THR A O 1
ATOM 576 N N . GLY A 1 73 ? -3.219 -5.512 7.692 1.00 88.75 73 GLY A N 1
ATOM 577 C CA . GLY A 1 73 ? -3.134 -6.757 8.456 1.00 88.75 73 GLY A CA 1
ATOM 578 C C . GLY A 1 73 ? -2.377 -7.864 7.715 1.00 88.75 73 GLY A C 1
ATOM 579 O O . GLY A 1 73 ? -2.619 -9.045 7.960 1.00 88.75 73 GLY A O 1
ATOM 580 N N . LYS A 1 74 ? -1.507 -7.499 6.767 1.00 90.88 74 LYS A N 1
ATOM 581 C CA . LYS A 1 74 ? -0.723 -8.436 5.952 1.00 90.88 74 LYS A CA 1
ATOM 582 C C . LYS A 1 74 ? 0.718 -8.497 6.431 1.00 90.88 74 LYS A C 1
ATOM 584 O O . LYS A 1 74 ? 1.215 -7.573 7.069 1.00 90.88 74 LYS A O 1
ATOM 589 N N . SER A 1 75 ? 1.391 -9.609 6.135 1.00 93.75 75 SER A N 1
ATOM 590 C CA . SER A 1 75 ? 2.817 -9.724 6.429 1.00 93.75 75 SER A CA 1
ATOM 591 C C . SER A 1 75 ? 3.626 -8.831 5.491 1.00 93.75 75 SER A C 1
ATOM 593 O O . SER A 1 75 ? 3.276 -8.651 4.323 1.00 93.75 75 SER A O 1
ATOM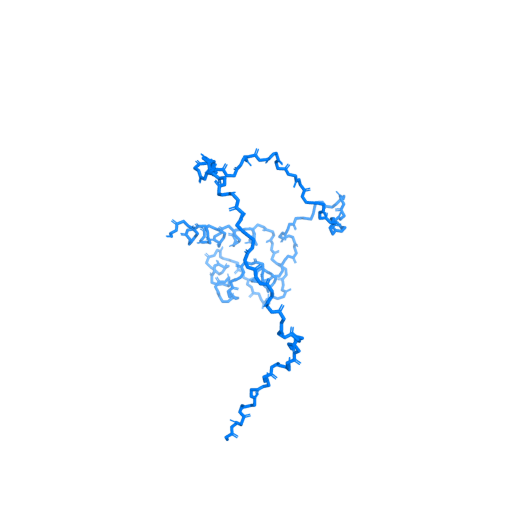 595 N N . LEU A 1 76 ? 4.752 -8.336 6.000 1.00 93.00 76 LEU A N 1
ATOM 596 C CA . LEU A 1 76 ? 5.744 -7.598 5.223 1.00 93.00 76 LEU A CA 1
ATOM 597 C C . LEU A 1 76 ? 6.198 -8.368 3.984 1.00 93.00 76 LEU A C 1
ATOM 599 O O . LEU A 1 76 ? 6.198 -7.811 2.896 1.00 93.00 76 LEU A O 1
ATOM 603 N N . SER A 1 77 ? 6.468 -9.668 4.125 1.00 93.44 77 SER A N 1
ATOM 604 C CA . SER A 1 77 ? 6.840 -10.534 3.001 1.00 93.44 77 SER A CA 1
ATOM 605 C C . SER A 1 77 ? 5.790 -10.573 1.888 1.00 93.44 77 SER A C 1
ATOM 607 O O . SER A 1 77 ? 6.145 -10.533 0.716 1.00 93.44 77 SER A O 1
ATOM 609 N N . SER A 1 78 ? 4.499 -10.609 2.237 1.00 92.12 78 SER A N 1
ATOM 610 C CA . SER A 1 78 ? 3.416 -10.636 1.245 1.00 92.12 78 SER A CA 1
ATOM 611 C C . SER A 1 78 ? 3.300 -9.297 0.517 1.00 92.12 78 SER A C 1
ATOM 613 O O . SER A 1 78 ? 2.986 -9.247 -0.668 1.00 92.12 78 SER A O 1
ATOM 615 N N . LEU A 1 79 ? 3.540 -8.189 1.222 1.00 92.19 79 LEU A N 1
ATOM 616 C CA . LEU A 1 79 ? 3.572 -6.867 0.605 1.00 92.19 79 LEU A CA 1
ATOM 617 C C . LEU A 1 79 ? 4.806 -6.703 -0.289 1.00 92.19 79 LEU A C 1
ATOM 619 O O . LEU A 1 79 ? 4.653 -6.266 -1.421 1.00 92.19 79 LEU A O 1
ATOM 623 N N . GLN A 1 80 ? 5.993 -7.115 0.161 1.00 93.06 80 GLN A N 1
ATOM 624 C CA . GLN A 1 80 ? 7.222 -7.080 -0.645 1.00 93.06 80 GLN A CA 1
ATOM 625 C C . GLN A 1 80 ? 7.097 -7.887 -1.935 1.00 93.06 80 GLN A C 1
ATOM 627 O O . GLN A 1 80 ? 7.551 -7.422 -2.975 1.00 93.06 80 GLN A O 1
ATOM 632 N N . ASP A 1 81 ? 6.469 -9.063 -1.885 1.00 92.19 81 ASP A N 1
ATOM 633 C CA . ASP A 1 81 ? 6.228 -9.880 -3.075 1.00 92.19 81 ASP A CA 1
ATOM 634 C C . ASP A 1 81 ? 5.377 -9.126 -4.107 1.00 92.19 81 ASP A C 1
ATOM 636 O O . ASP A 1 81 ? 5.766 -9.002 -5.265 1.00 92.19 81 ASP A O 1
ATOM 640 N N . ILE A 1 82 ? 4.269 -8.511 -3.679 1.00 90.19 82 ILE A N 1
ATOM 641 C CA . ILE A 1 82 ? 3.441 -7.679 -4.568 1.00 90.19 82 ILE A CA 1
ATOM 642 C C . ILE A 1 82 ? 4.241 -6.514 -5.142 1.00 90.19 82 ILE A C 1
ATOM 644 O O . ILE A 1 82 ? 4.188 -6.283 -6.347 1.00 90.19 82 ILE A O 1
ATOM 648 N N . LEU A 1 83 ? 4.981 -5.798 -4.296 1.00 91.38 83 LEU A N 1
ATOM 649 C CA . LEU A 1 83 ? 5.768 -4.636 -4.704 1.00 91.38 83 LEU A CA 1
ATOM 650 C C . LEU A 1 83 ? 6.852 -5.019 -5.719 1.00 91.38 83 LEU A C 1
ATOM 652 O O . LEU A 1 83 ? 6.998 -4.369 -6.750 1.00 91.38 83 LEU A O 1
ATOM 656 N N . THR A 1 84 ? 7.520 -6.148 -5.505 1.00 91.50 84 THR A N 1
ATOM 657 C CA . THR A 1 84 ? 8.506 -6.687 -6.449 1.00 91.50 84 THR A CA 1
ATOM 658 C C . THR A 1 84 ? 7.846 -7.097 -7.767 1.00 91.50 84 THR A C 1
ATOM 660 O O . THR A 1 84 ? 8.388 -6.827 -8.838 1.00 91.50 84 THR A O 1
ATOM 663 N N . ASN A 1 85 ? 6.650 -7.693 -7.713 1.00 90.62 85 ASN A N 1
ATOM 664 C CA . ASN A 1 85 ? 5.895 -8.103 -8.900 1.00 90.62 85 ASN A CA 1
ATOM 665 C C . ASN A 1 85 ? 5.415 -6.916 -9.755 1.00 90.62 85 ASN A C 1
ATOM 667 O O . ASN A 1 85 ? 5.259 -7.074 -10.965 1.00 90.62 85 ASN A O 1
ATOM 671 N N . VAL A 1 86 ? 5.214 -5.732 -9.164 1.00 87.94 86 VAL A N 1
ATOM 672 C CA . VAL A 1 86 ? 4.908 -4.492 -9.909 1.00 87.94 86 VAL A CA 1
ATOM 673 C C . VAL A 1 86 ? 6.158 -3.717 -10.343 1.00 87.94 86 VAL A C 1
ATOM 675 O O . VAL A 1 86 ? 6.039 -2.709 -11.034 1.00 87.94 86 VAL A O 1
ATOM 678 N N . GLY A 1 87 ? 7.355 -4.203 -9.998 1.00 90.06 87 GLY A N 1
ATOM 679 C CA . GLY A 1 87 ? 8.630 -3.580 -10.358 1.00 90.06 87 GLY A CA 1
ATOM 680 C C . GLY A 1 87 ? 9.115 -2.506 -9.381 1.00 90.06 87 GLY A C 1
ATOM 681 O O . GLY A 1 87 ? 10.063 -1.791 -9.705 1.00 90.06 87 GLY A O 1
ATOM 682 N N . GLU A 1 88 ? 8.509 -2.400 -8.197 1.00 89.62 88 GLU A N 1
ATOM 683 C CA . GLU A 1 88 ? 8.947 -1.471 -7.158 1.00 89.62 88 GLU A CA 1
ATOM 684 C C . GLU A 1 88 ? 10.172 -2.028 -6.422 1.00 89.62 88 GLU A C 1
ATOM 686 O O . GLU A 1 88 ? 10.192 -3.178 -5.971 1.00 89.62 88 GLU A O 1
ATOM 691 N N . LYS A 1 89 ? 11.208 -1.198 -6.276 1.00 89.19 89 LYS A N 1
ATOM 692 C CA . LYS A 1 89 ? 12.427 -1.557 -5.546 1.00 89.19 89 LYS A CA 1
ATOM 693 C C . LYS A 1 89 ? 12.346 -1.034 -4.113 1.00 89.19 89 LYS A C 1
ATOM 695 O O . LYS A 1 89 ? 12.359 0.171 -3.895 1.00 89.19 89 LYS A O 1
ATOM 700 N N . ILE A 1 90 ? 12.346 -1.942 -3.141 1.00 87.00 90 ILE A N 1
ATOM 701 C CA . ILE A 1 90 ? 12.351 -1.611 -1.710 1.00 87.00 90 ILE A CA 1
ATOM 702 C C . ILE A 1 90 ? 13.777 -1.757 -1.174 1.00 87.00 90 ILE A C 1
ATOM 704 O O . ILE A 1 90 ? 14.314 -2.864 -1.158 1.00 87.00 90 ILE A O 1
ATOM 708 N N . GLU A 1 91 ? 14.400 -0.658 -0.745 1.00 88.69 91 GLU A N 1
ATOM 709 C CA . GLU A 1 91 ? 15.722 -0.695 -0.096 1.00 88.69 91 GLU A CA 1
ATOM 710 C C . GLU A 1 91 ? 15.593 -0.857 1.424 1.00 88.69 91 GLU A C 1
ATOM 712 O O . GLU A 1 91 ? 16.330 -1.640 2.027 1.00 88.69 91 GLU A O 1
ATOM 717 N N . SER A 1 92 ? 14.610 -0.187 2.030 1.00 92.31 92 SER A N 1
ATOM 718 C CA . SER A 1 92 ? 14.266 -0.305 3.445 1.00 92.31 92 SER A CA 1
ATOM 719 C C . SER A 1 92 ? 12.753 -0.362 3.654 1.00 92.31 92 SER A C 1
ATOM 721 O O . SER A 1 92 ? 11.971 0.281 2.961 1.00 92.31 92 SER A O 1
ATOM 723 N N . GLU A 1 93 ? 12.319 -1.097 4.678 1.00 88.88 93 GLU A N 1
ATOM 724 C CA . GLU A 1 93 ? 10.909 -1.163 5.093 1.00 88.88 93 GLU A CA 1
ATOM 725 C C . GLU A 1 93 ? 10.404 0.166 5.691 1.00 88.88 93 GLU A C 1
ATOM 727 O O . GLU A 1 93 ? 9.195 0.362 5.846 1.00 88.88 93 GLU A O 1
ATOM 732 N N . PHE A 1 94 ? 11.336 1.055 6.049 1.00 92.94 94 PHE A N 1
ATOM 733 C CA . PHE A 1 94 ? 11.080 2.383 6.607 1.00 92.94 94 PHE A CA 1
ATOM 734 C C . PHE A 1 94 ? 11.121 3.495 5.559 1.00 92.94 94 PHE A C 1
ATOM 736 O O . PHE A 1 94 ? 10.837 4.643 5.900 1.00 92.94 94 PHE A O 1
ATOM 743 N N . ASP A 1 95 ? 11.474 3.174 4.314 1.00 91.12 95 ASP A N 1
ATOM 744 C CA . ASP A 1 95 ? 11.409 4.152 3.238 1.00 91.12 95 ASP A CA 1
ATOM 745 C C . ASP A 1 95 ? 9.937 4.410 2.875 1.00 91.12 95 ASP A C 1
ATOM 747 O O . ASP A 1 95 ? 9.118 3.479 2.885 1.00 91.12 95 ASP A O 1
ATOM 751 N N . PRO A 1 96 ? 9.566 5.671 2.594 1.00 91.44 96 PRO A N 1
ATOM 752 C CA . PRO A 1 96 ? 8.208 6.003 2.203 1.00 91.44 96 PRO A CA 1
ATOM 753 C C . PRO A 1 96 ? 7.905 5.440 0.812 1.00 91.44 96 PRO A C 1
ATOM 755 O O . PRO A 1 96 ? 8.661 5.645 -0.138 1.00 91.44 96 PRO A O 1
ATOM 758 N N . LEU A 1 97 ? 6.765 4.766 0.692 1.00 90.75 97 LEU A N 1
ATOM 759 C CA . LEU A 1 97 ? 6.200 4.345 -0.581 1.00 90.75 97 LEU A CA 1
ATOM 760 C C . LEU A 1 97 ? 5.558 5.544 -1.282 1.00 90.75 97 LEU A C 1
ATOM 762 O O . LEU A 1 97 ? 5.007 6.445 -0.639 1.00 90.75 97 LEU A O 1
ATOM 766 N N . SER A 1 98 ? 5.585 5.531 -2.614 1.00 89.31 98 SER A N 1
ATOM 767 C CA . SER A 1 98 ? 4.761 6.448 -3.396 1.00 89.31 98 SER A CA 1
ATOM 768 C C . SER A 1 98 ? 3.276 6.127 -3.190 1.00 89.31 98 SER A C 1
ATOM 770 O O . SER A 1 98 ? 2.894 4.971 -2.973 1.00 89.31 98 SER A O 1
ATOM 772 N N . MET A 1 99 ? 2.433 7.161 -3.246 1.00 89.19 99 MET A N 1
ATOM 773 C CA . MET A 1 99 ? 0.995 7.025 -2.999 1.00 89.19 99 MET A CA 1
ATOM 774 C C . MET A 1 99 ? 0.356 5.975 -3.914 1.00 89.19 99 MET A C 1
ATOM 776 O O . MET A 1 99 ? -0.338 5.091 -3.413 1.00 89.19 99 MET A O 1
ATOM 780 N N . ASP A 1 100 ? 0.642 6.036 -5.217 1.00 89.75 100 ASP A N 1
ATOM 781 C CA . ASP A 1 100 ? 0.065 5.131 -6.216 1.00 89.75 100 ASP A CA 1
ATOM 782 C C . ASP A 1 100 ? 0.356 3.661 -5.874 1.00 89.75 100 ASP A C 1
ATOM 784 O O . ASP A 1 100 ? -0.515 2.794 -5.938 1.00 89.75 100 ASP A O 1
ATOM 788 N N . ILE A 1 101 ? 1.583 3.371 -5.439 1.00 90.31 101 ILE A N 1
ATOM 789 C CA . ILE A 1 101 ? 2.021 2.019 -5.092 1.00 90.31 101 ILE A CA 1
ATOM 790 C C . ILE A 1 101 ? 1.350 1.523 -3.807 1.00 90.31 101 ILE A C 1
ATOM 792 O O . ILE A 1 101 ? 0.867 0.385 -3.745 1.00 90.31 101 ILE A O 1
ATOM 796 N N . ALA A 1 102 ? 1.292 2.368 -2.777 1.00 90.12 102 ALA A N 1
ATOM 797 C CA . ALA A 1 102 ? 0.640 2.030 -1.519 1.00 90.12 102 ALA A CA 1
ATOM 798 C C . ALA A 1 102 ? -0.879 1.822 -1.696 1.00 90.12 102 ALA A C 1
ATOM 800 O O . ALA A 1 102 ? -1.454 0.911 -1.091 1.00 90.12 102 ALA A O 1
ATOM 801 N N . GLU A 1 103 ? -1.515 2.604 -2.571 1.00 89.75 103 GLU A N 1
ATOM 802 C CA . GLU A 1 103 ? -2.919 2.448 -2.944 1.00 89.75 103 GLU A CA 1
ATOM 803 C C . GLU A 1 103 ? -3.166 1.122 -3.678 1.00 89.75 103 GLU A C 1
ATOM 805 O O . GLU A 1 103 ? -4.030 0.340 -3.266 1.00 89.75 103 GLU A O 1
ATOM 810 N N . LEU A 1 104 ? -2.373 0.817 -4.713 1.00 90.25 104 LEU A N 1
ATOM 811 C CA . LEU A 1 104 ? -2.485 -0.429 -5.478 1.00 90.25 104 LEU A CA 1
ATOM 812 C C . LEU A 1 104 ? -2.385 -1.662 -4.571 1.00 90.25 104 LEU A C 1
ATOM 814 O O . LEU A 1 104 ? -3.227 -2.563 -4.638 1.00 90.25 104 LEU A O 1
ATOM 818 N N . ALA A 1 105 ? -1.400 -1.686 -3.672 1.00 88.38 105 ALA A N 1
ATOM 819 C CA . ALA A 1 105 ? -1.242 -2.771 -2.711 1.00 88.38 105 ALA A CA 1
ATOM 820 C C . ALA A 1 105 ? -2.466 -2.903 -1.784 1.00 88.38 105 ALA A C 1
ATOM 822 O O . ALA A 1 105 ? -2.935 -4.013 -1.510 1.00 88.38 105 ALA A O 1
ATOM 823 N N . ALA A 1 106 ? -3.035 -1.784 -1.328 1.00 87.69 106 ALA A N 1
ATOM 8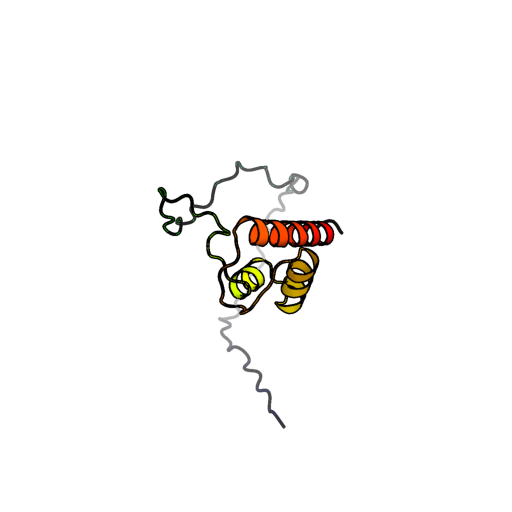24 C CA . ALA A 1 106 ? -4.232 -1.794 -0.495 1.00 87.69 106 ALA A CA 1
ATOM 825 C C . ALA A 1 106 ? -5.478 -2.304 -1.243 1.00 87.69 106 ALA A C 1
ATOM 827 O O . ALA A 1 106 ? -6.279 -3.046 -0.664 1.00 87.69 106 ALA A O 1
ATOM 828 N N . MET A 1 107 ? -5.646 -1.974 -2.527 1.00 90.62 107 MET A N 1
ATOM 829 C CA . MET A 1 107 ? -6.758 -2.473 -3.351 1.00 90.62 107 MET A CA 1
ATOM 830 C C . MET A 1 107 ? -6.732 -4.000 -3.510 1.00 90.62 107 MET A C 1
ATOM 832 O O . MET A 1 107 ? -7.763 -4.665 -3.348 1.00 90.62 107 MET A O 1
ATOM 836 N N . VAL A 1 108 ? -5.550 -4.575 -3.752 1.00 85.19 108 VAL A N 1
ATOM 837 C CA . VAL A 1 108 ? -5.376 -6.032 -3.883 1.00 85.19 108 VAL A CA 1
ATOM 838 C C . VAL A 1 108 ? -5.832 -6.757 -2.612 1.00 85.19 108 VAL A C 1
ATOM 840 O O . VAL A 1 108 ? -6.525 -7.776 -2.675 1.00 85.19 108 VAL A O 1
ATOM 843 N N . TYR A 1 109 ? -5.509 -6.217 -1.436 1.00 83.12 109 TYR A N 1
ATOM 844 C CA . TYR A 1 109 ? -5.837 -6.866 -0.167 1.00 83.12 109 TYR A CA 1
ATOM 845 C C . TYR A 1 109 ? -7.223 -6.542 0.390 1.00 83.12 109 TYR A C 1
ATOM 847 O O . TYR A 1 109 ? -7.817 -7.395 1.053 1.00 83.12 109 TYR A O 1
ATOM 855 N N . SER A 1 110 ? -7.762 -5.356 0.120 1.00 75.50 110 SER A N 1
ATOM 856 C CA . SER A 1 110 ? -9.132 -4.998 0.512 1.00 75.50 110 SER A CA 1
ATOM 857 C C . SER A 1 110 ? -10.172 -5.873 -0.194 1.00 75.50 110 SER A C 1
ATOM 859 O O . SER A 1 110 ? -11.143 -6.298 0.434 1.00 75.50 110 SER A O 1
ATOM 861 N N . SER A 1 111 ? -9.917 -6.244 -1.450 1.00 66.75 111 SER A N 1
ATOM 862 C CA . SER A 1 111 ? -10.771 -7.158 -2.220 1.00 66.75 111 SER A CA 1
ATOM 863 C C . SER A 1 111 ? -10.786 -8.582 -1.640 1.00 66.75 111 SER A C 1
ATOM 865 O O . SER A 1 111 ? -11.831 -9.229 -1.590 1.00 66.75 111 SER A O 1
ATOM 867 N N . GLN A 1 112 ? -9.648 -9.062 -1.124 1.00 60.78 112 GLN A N 1
ATOM 868 C CA . GLN A 1 112 ? -9.522 -10.395 -0.513 1.00 60.78 112 GLN A CA 1
ATOM 869 C C . GLN A 1 112 ? -10.314 -10.525 0.800 1.00 60.78 112 GLN A C 1
ATOM 871 O O . GLN A 1 112 ? -10.944 -11.553 1.045 1.00 60.78 112 GLN A O 1
ATOM 876 N N . SER A 1 113 ? -10.328 -9.483 1.637 1.00 58.56 113 SER A N 1
ATOM 877 C CA . SER A 1 113 ? -11.090 -9.496 2.896 1.00 58.56 113 SER A CA 1
ATOM 878 C C . SER A 1 113 ? -12.610 -9.522 2.675 1.00 58.56 113 SER A C 1
ATOM 880 O O . SER A 1 113 ? -13.324 -10.129 3.469 1.00 58.56 113 SER A O 1
ATOM 882 N N . GLN A 1 114 ? -13.112 -8.929 1.585 1.00 58.81 114 GLN A N 1
ATOM 883 C CA . GLN A 1 114 ? -14.542 -8.953 1.238 1.00 58.81 114 GLN A CA 1
ATOM 884 C C . GLN A 1 114 ? -15.019 -10.339 0.769 1.00 58.81 114 GLN A C 1
ATOM 886 O O . GLN A 1 114 ? -16.156 -10.720 1.035 1.00 58.81 114 GLN A O 1
ATOM 891 N N . MET A 1 115 ? -14.153 -11.135 0.130 1.00 59.44 115 MET A N 1
ATOM 892 C CA . MET A 1 115 ? -14.498 -12.509 -0.269 1.00 59.44 115 MET A CA 1
ATOM 893 C C . MET A 1 115 ? -14.622 -13.469 0.922 1.00 59.44 115 MET A C 1
ATOM 895 O O . MET A 1 115 ? -15.384 -14.428 0.848 1.00 59.44 115 MET A O 1
ATOM 899 N N . MET A 1 116 ? -13.921 -13.212 2.032 1.00 58.12 116 MET A N 1
ATOM 900 C CA . MET A 1 116 ? -14.025 -14.034 3.248 1.00 58.12 116 MET A CA 1
ATOM 901 C C . MET A 1 116 ? -15.236 -13.690 4.128 1.00 58.12 116 MET A C 1
ATOM 903 O O . MET A 1 116 ? -15.606 -14.497 4.971 1.00 58.12 116 MET A O 1
ATOM 907 N N . LEU A 1 117 ? -15.849 -12.517 3.943 1.00 57.00 117 LEU A N 1
ATOM 908 C CA . LEU A 1 117 ? -17.035 -12.072 4.690 1.00 57.00 117 LEU A CA 1
ATOM 909 C C . LEU A 1 117 ? -18.365 -12.500 4.044 1.00 57.00 117 LEU A C 1
ATOM 911 O O . LEU A 1 117 ? -19.400 -12.433 4.700 1.00 57.00 117 LEU A O 1
ATOM 915 N N . ASN A 1 118 ? -18.334 -12.944 2.784 1.00 57.34 118 ASN A N 1
ATOM 916 C CA . ASN A 1 118 ? -19.502 -13.410 2.026 1.00 57.34 118 ASN A CA 1
ATOM 917 C C . ASN A 1 118 ? -19.587 -14.948 1.909 1.00 57.34 118 ASN A C 1
ATOM 919 O O . ASN A 1 118 ? -20.272 -15.451 1.018 1.00 57.34 118 ASN A O 1
ATOM 923 N N . GLN A 1 119 ? -18.895 -15.689 2.782 1.00 48.47 119 GLN A N 1
ATOM 924 C CA . GLN A 1 119 ? -19.025 -17.145 2.945 1.00 48.47 119 GLN A CA 1
ATOM 925 C C . GLN A 1 119 ? -19.506 -17.480 4.354 1.00 48.47 119 GLN A C 1
ATOM 927 O O . GLN A 1 119 ? -20.260 -18.468 4.484 1.00 48.47 119 GLN A O 1
#